Protein AF-A0AAW1X4C1-F1 (afdb_monomer_lite)

Sequence (82 aa):
MCAYNQVNGVPSCADHNLLTKTAREQWGFHGYVTSDCDAVSIIYDVQKYAKKPEDAVVDVLKAGMDVNCGTYLQNYTKRQWS

InterPro domains:
  IPR001764 Glycoside hydrolase, family 3, N-terminal [PF00933] (1-68)
  IPR017853 Glycoside hydrolase superfamily [SSF51445] (1-72)
  IPR036962 Glycoside hydrolase, family 3, N-terminal domain superfamily [G3DSA:3.20.20.300] (1-81)
  IPR044993 Beta-D-xylosidase [PTHR42721] (1-78)

Structure (mmCIF, N/CA/C/O backbone):
data_AF-A0AAW1X4C1-F1
#
_entry.id   AF-A0AAW1X4C1-F1
#
loop_
_atom_site.group_PDB
_atom_site.id
_atom_site.type_symbol
_atom_site.label_atom_id
_atom_site.label_alt_id
_atom_site.label_comp_id
_atom_site.label_asym_id
_atom_site.label_entity_id
_atom_site.label_seq_id
_atom_site.pdbx_PDB_ins_code
_atom_site.Cartn_x
_atom_site.Cartn_y
_atom_site.Cartn_z
_atom_site.occupancy
_atom_site.B_iso_or_equiv
_atom_site.auth_seq_id
_atom_site.auth_comp_id
_atom_site.auth_asym_id
_atom_site.auth_atom_id
_atom_site.pdbx_PDB_model_num
ATOM 1 N N . MET A 1 1 ? -10.856 5.237 -2.117 1.00 98.19 1 MET A N 1
ATOM 2 C CA . MET A 1 1 ? -9.674 5.142 -2.996 1.00 98.19 1 MET A CA 1
ATOM 3 C C . MET A 1 1 ? -8.501 5.783 -2.275 1.00 98.19 1 MET A C 1
ATOM 5 O O . MET A 1 1 ? -8.702 6.862 -1.734 1.00 98.19 1 MET A O 1
ATOM 9 N N . CYS A 1 2 ? -7.343 5.128 -2.193 1.00 98.56 2 CYS A N 1
ATOM 10 C CA . CYS A 1 2 ? -6.136 5.728 -1.612 1.00 98.56 2 CYS A CA 1
ATOM 11 C C . CYS A 1 2 ? -5.391 6.560 -2.667 1.00 98.56 2 CYS A C 1
ATOM 13 O O . CYS A 1 2 ? -5.328 6.161 -3.827 1.00 98.56 2 CYS A O 1
ATOM 15 N N . ALA A 1 3 ? -4.879 7.727 -2.269 1.00 98.62 3 ALA A N 1
ATOM 16 C CA . ALA A 1 3 ? -4.286 8.715 -3.170 1.00 98.62 3 ALA A CA 1
ATOM 17 C C . ALA A 1 3 ? -2.813 8.420 -3.516 1.00 98.62 3 ALA A C 1
ATOM 19 O O . ALA A 1 3 ? -2.155 7.597 -2.879 1.00 98.62 3 ALA A O 1
ATOM 20 N N . TYR A 1 4 ? -2.274 9.152 -4.493 1.00 98.75 4 TYR A N 1
ATOM 21 C CA . TYR A 1 4 ? -0.863 9.072 -4.883 1.00 98.75 4 TYR A CA 1
ATOM 22 C C . TYR A 1 4 ? 0.106 9.587 -3.820 1.00 98.75 4 TYR A C 1
ATOM 24 O O . TYR A 1 4 ? 1.220 9.083 -3.694 1.00 98.75 4 TYR A O 1
ATOM 32 N N . ASN A 1 5 ? -0.266 10.652 -3.110 1.00 98.62 5 ASN A N 1
ATOM 33 C CA . ASN A 1 5 ? 0.672 11.420 -2.302 1.00 98.62 5 ASN A CA 1
ATOM 34 C C . ASN A 1 5 ? 1.111 10.672 -1.040 1.00 98.62 5 ASN A C 1
ATOM 36 O O . ASN A 1 5 ? 0.443 9.759 -0.543 1.00 98.62 5 ASN A O 1
ATOM 40 N N . GLN A 1 6 ? 2.221 11.150 -0.485 1.00 98.56 6 GLN A N 1
ATOM 41 C CA . GLN A 1 6 ? 2.634 10.809 0.865 1.00 98.56 6 GLN A CA 1
ATOM 42 C C . GLN A 1 6 ? 2.044 11.793 1.870 1.00 98.56 6 GLN A C 1
ATOM 44 O O . GLN A 1 6 ? 1.879 12.979 1.571 1.00 98.56 6 GLN A O 1
ATOM 49 N N . VAL A 1 7 ? 1.776 11.304 3.074 1.00 98.44 7 VAL A N 1
ATOM 50 C CA . VAL A 1 7 ? 1.512 12.125 4.254 1.00 98.44 7 VAL A CA 1
ATOM 51 C C . VAL A 1 7 ? 2.552 11.737 5.293 1.00 98.44 7 VAL A C 1
ATOM 53 O O . VAL A 1 7 ? 2.698 10.564 5.619 1.00 98.44 7 VAL A O 1
ATOM 56 N N . ASN A 1 8 ? 3.333 12.710 5.769 1.00 97.88 8 ASN A N 1
ATOM 57 C CA . ASN A 1 8 ? 4.417 12.480 6.734 1.00 97.88 8 ASN A CA 1
ATOM 58 C C . ASN A 1 8 ? 5.408 11.376 6.304 1.00 97.88 8 ASN A C 1
ATOM 60 O O . ASN A 1 8 ? 5.884 10.599 7.127 1.00 97.88 8 ASN A O 1
ATOM 64 N N . GLY A 1 9 ? 5.703 11.301 5.002 1.00 98.12 9 GLY A N 1
ATOM 65 C CA . GLY A 1 9 ? 6.635 10.324 4.430 1.00 98.12 9 GLY A CA 1
ATOM 66 C C . GLY A 1 9 ? 6.052 8.931 4.169 1.00 98.12 9 GLY A C 1
ATOM 67 O O . GLY A 1 9 ? 6.791 8.052 3.733 1.00 98.12 9 GLY A O 1
ATOM 68 N N . VAL A 1 10 ? 4.754 8.707 4.409 1.00 98.75 10 VAL A N 1
ATOM 69 C CA . VAL A 1 10 ? 4.089 7.418 4.156 1.00 98.75 10 VAL A CA 1
ATOM 70 C C . VAL A 1 10 ? 3.151 7.542 2.950 1.00 98.75 10 VAL A C 1
ATOM 72 O O . VAL A 1 10 ? 2.284 8.419 2.960 1.00 98.75 10 VAL A O 1
ATOM 75 N N . PRO A 1 11 ? 3.296 6.712 1.899 1.00 98.88 11 PRO A N 1
ATOM 76 C CA . PRO A 1 11 ? 2.369 6.698 0.773 1.00 98.88 11 PRO A CA 1
ATOM 77 C C . PRO A 1 11 ? 0.962 6.332 1.230 1.00 98.88 11 PRO A C 1
ATOM 79 O O . PRO A 1 11 ? 0.782 5.363 1.963 1.00 98.88 11 PRO A O 1
ATOM 82 N N . SER A 1 12 ? -0.049 7.051 0.745 1.00 98.75 12 SER A N 1
ATOM 83 C CA . SER A 1 12 ? -1.427 6.869 1.222 1.00 98.75 12 SER A CA 1
ATOM 84 C C . SER A 1 12 ? -1.962 5.444 1.001 1.00 98.75 12 SER A C 1
ATOM 86 O O . SER A 1 12 ? -2.740 4.952 1.813 1.00 98.75 12 SER A O 1
ATOM 88 N N . CYS A 1 13 ? -1.538 4.753 -0.066 1.00 98.81 13 CYS A N 1
ATOM 89 C CA . CYS A 1 13 ? -1.904 3.350 -0.308 1.00 98.81 13 CYS A CA 1
ATOM 90 C C . CYS A 1 13 ? -1.138 2.330 0.551 1.00 98.81 13 CYS A C 1
ATOM 92 O O . CYS A 1 13 ? -1.570 1.186 0.638 1.00 98.81 13 CYS A O 1
ATOM 94 N N . ALA A 1 14 ? -0.034 2.733 1.186 1.00 98.75 14 ALA A N 1
ATOM 95 C CA . ALA A 1 14 ? 0.775 1.916 2.093 1.00 98.75 14 ALA A CA 1
ATOM 96 C C . ALA A 1 14 ? 0.615 2.330 3.573 1.00 98.75 14 ALA A C 1
ATOM 98 O O . ALA A 1 14 ? 1.301 1.801 4.448 1.00 98.75 14 ALA A O 1
ATOM 99 N N . ASP A 1 15 ? -0.293 3.260 3.886 1.00 98.81 15 ASP A N 1
ATOM 100 C CA . ASP A 1 15 ? -0.504 3.738 5.252 1.00 98.81 15 ASP A CA 1
ATOM 101 C C . ASP A 1 15 ? -1.515 2.862 6.010 1.00 98.81 15 ASP A C 1
ATOM 103 O O . ASP A 1 15 ? -2.732 3.027 5.910 1.00 98.81 15 ASP A O 1
ATOM 107 N N . HIS A 1 16 ? -1.000 1.935 6.820 1.00 98.75 16 HIS A N 1
ATOM 108 C CA . HIS A 1 16 ? -1.815 1.065 7.672 1.00 98.75 16 HIS A CA 1
ATOM 109 C C . HIS A 1 16 ? -2.593 1.826 8.762 1.00 98.75 16 HIS A C 1
ATOM 111 O O . HIS A 1 16 ? -3.699 1.421 9.135 1.00 98.75 16 HIS A O 1
ATOM 117 N N . ASN A 1 17 ? -2.048 2.931 9.284 1.00 98.62 17 ASN A N 1
ATOM 118 C CA . ASN A 1 17 ? -2.751 3.720 10.295 1.00 98.62 17 ASN A CA 1
ATOM 119 C C . ASN A 1 17 ? -3.961 4.425 9.674 1.00 98.62 17 ASN A C 1
ATOM 121 O O . ASN A 1 17 ? -5.011 4.506 10.311 1.00 98.62 17 ASN A O 1
ATOM 125 N N . LEU A 1 18 ? -3.845 4.886 8.428 1.00 98.69 18 LEU A N 1
ATOM 126 C CA . LEU A 1 18 ? -4.957 5.473 7.690 1.00 98.69 18 LEU A CA 1
ATOM 127 C C . LEU A 1 18 ? -5.975 4.412 7.252 1.00 98.69 18 LEU A C 1
ATOM 129 O O . LEU A 1 18 ? -7.152 4.501 7.599 1.00 98.69 18 LEU A O 1
ATOM 133 N N . LEU A 1 19 ? -5.539 3.417 6.478 1.00 98.81 19 LEU A N 1
ATOM 134 C CA . LEU A 1 19 ? -6.457 2.512 5.787 1.00 98.81 19 LEU A CA 1
ATOM 135 C C . LEU A 1 19 ? -7.088 1.479 6.721 1.00 98.81 19 LEU A C 1
ATOM 137 O O . LEU A 1 19 ? -8.278 1.202 6.595 1.00 98.81 19 LEU A O 1
ATOM 141 N N . THR A 1 20 ? -6.329 0.925 7.668 1.00 98.75 20 THR A N 1
ATOM 142 C CA . THR A 1 20 ? -6.858 -0.081 8.599 1.00 98.75 20 THR A CA 1
ATOM 143 C C . THR A 1 20 ? -7.326 0.565 9.895 1.00 98.75 20 THR A C 1
ATOM 145 O O . THR A 1 20 ? -8.527 0.577 10.164 1.00 98.75 20 THR A O 1
ATOM 148 N N . LYS A 1 21 ? -6.422 1.167 10.677 1.00 98.75 21 LYS A N 1
ATOM 149 C CA . LYS A 1 21 ? -6.790 1.657 12.017 1.00 98.75 21 LYS A CA 1
ATOM 150 C C . LYS A 1 21 ? -7.822 2.778 11.983 1.00 98.75 21 LYS A C 1
ATOM 152 O O . LYS A 1 21 ? -8.743 2.800 12.787 1.00 98.75 21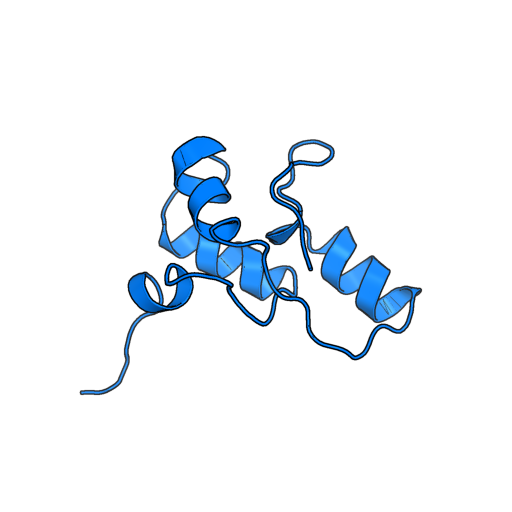 LYS A O 1
ATOM 157 N N . THR A 1 22 ? -7.690 3.723 11.060 1.00 98.69 22 THR A N 1
ATOM 158 C CA . THR A 1 22 ? -8.606 4.867 11.006 1.00 98.69 22 THR A CA 1
ATOM 159 C C . THR A 1 22 ? -9.864 4.511 10.223 1.00 98.69 22 THR A C 1
ATOM 161 O O . THR A 1 22 ? -10.954 4.491 10.786 1.00 98.69 22 THR A O 1
ATOM 164 N N . ALA A 1 23 ? -9.735 4.182 8.935 1.00 98.56 23 ALA A N 1
ATOM 165 C CA . ALA A 1 23 ? -10.910 3.962 8.101 1.00 98.56 23 ALA A CA 1
ATOM 166 C C . ALA A 1 23 ? -11.703 2.713 8.523 1.00 98.56 23 ALA A C 1
ATOM 168 O O . ALA A 1 23 ? -12.906 2.813 8.751 1.00 98.56 23 ALA A O 1
ATOM 169 N N . ARG A 1 24 ? -11.067 1.541 8.654 1.00 98.56 24 ARG A N 1
ATOM 170 C CA . ARG A 1 24 ? -11.799 0.303 8.983 1.00 98.56 24 ARG A CA 1
ATOM 17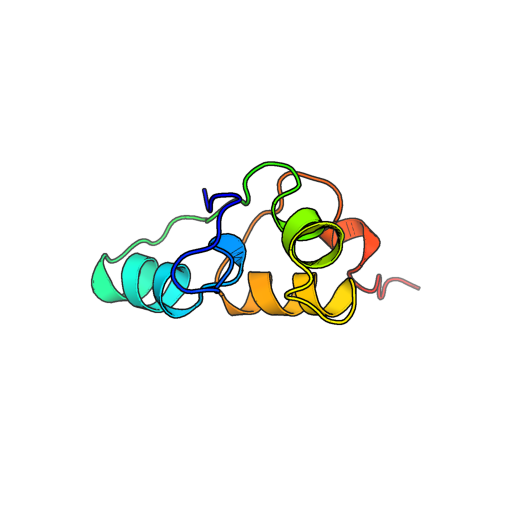1 C C . ARG A 1 24 ? -12.192 0.225 10.451 1.00 98.56 24 ARG A C 1
ATOM 173 O O . ARG A 1 24 ? -13.356 -0.029 10.738 1.00 98.56 24 ARG A O 1
ATOM 180 N N . GLU A 1 25 ? -11.248 0.427 11.367 1.00 98.69 25 GLU A N 1
ATOM 181 C CA . GLU A 1 25 ? -11.502 0.209 12.798 1.00 98.69 25 GLU A CA 1
ATOM 182 C C . GLU A 1 25 ? -12.228 1.399 13.441 1.00 98.69 25 GLU A C 1
ATOM 184 O O . GLU A 1 25 ? -13.290 1.211 14.029 1.00 98.69 25 GLU A O 1
ATOM 189 N N . GLN A 1 26 ? -11.708 2.627 13.317 1.00 98.75 26 GLN A N 1
ATOM 190 C CA . GLN A 1 26 ? -12.305 3.794 13.987 1.00 98.75 26 GLN A CA 1
ATOM 191 C C . GLN A 1 26 ? -13.577 4.303 13.304 1.00 98.75 26 GLN A C 1
ATOM 193 O O . GLN A 1 26 ? -14.540 4.643 13.988 1.00 98.75 26 GL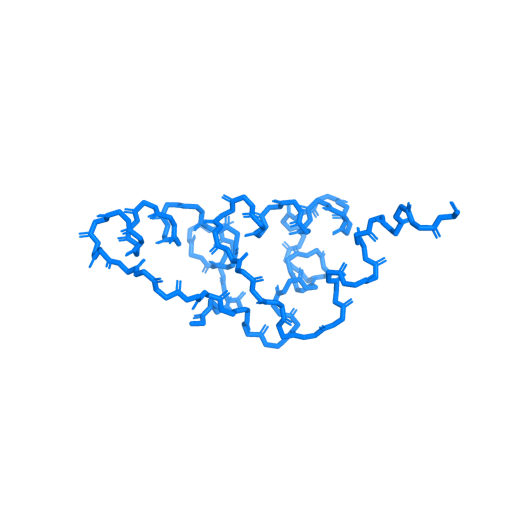N A O 1
ATOM 198 N N . TRP A 1 27 ? -13.593 4.393 11.972 1.00 98.69 27 TRP A N 1
ATOM 199 C CA . TRP A 1 27 ? -14.765 4.882 11.235 1.00 98.69 27 TRP A CA 1
ATOM 200 C C . TRP A 1 27 ? -15.768 3.776 10.890 1.00 98.69 27 TRP A C 1
ATOM 202 O O . TRP A 1 27 ? -16.866 4.083 10.431 1.00 98.69 27 TRP A O 1
ATOM 212 N N . GLY A 1 28 ? -15.415 2.502 11.095 1.00 98.56 28 GLY A N 1
ATOM 213 C CA . GLY A 1 28 ? -16.288 1.370 10.774 1.00 98.56 28 GLY A CA 1
ATOM 214 C C . GLY A 1 28 ? -16.473 1.147 9.270 1.00 98.56 28 GLY A C 1
ATOM 215 O O . GLY A 1 28 ? -17.543 0.730 8.826 1.00 98.56 28 GLY A O 1
ATOM 216 N N . PHE A 1 29 ? -15.471 1.463 8.444 1.00 98.50 29 PHE A N 1
ATOM 217 C CA . PHE A 1 29 ? -15.560 1.254 7.000 1.00 98.50 29 PHE A CA 1
ATOM 218 C C . PHE A 1 29 ? -15.414 -0.231 6.632 1.00 98.50 29 PHE A C 1
ATOM 220 O O . PHE A 1 29 ? -14.342 -0.823 6.764 1.00 98.50 29 PHE A O 1
ATOM 227 N N . HIS A 1 30 ? -16.483 -0.821 6.093 1.00 97.50 30 HIS A N 1
ATOM 228 C CA . HIS A 1 30 ? -16.533 -2.235 5.687 1.00 97.50 30 HIS A CA 1
ATOM 229 C C . HIS A 1 30 ? -16.457 -2.463 4.169 1.00 97.50 30 HIS A C 1
ATOM 231 O O . HIS A 1 30 ? -16.581 -3.595 3.707 1.00 97.50 30 HIS A O 1
ATOM 237 N N . GLY A 1 31 ? -16.288 -1.399 3.382 1.00 98.31 31 GLY A N 1
ATOM 238 C CA . GLY A 1 31 ? -16.119 -1.505 1.935 1.00 98.31 31 GLY A CA 1
ATOM 239 C C . GLY A 1 31 ? -14.703 -1.919 1.530 1.00 98.31 31 GLY A C 1
ATOM 240 O O . GLY A 1 31 ? -13.863 -2.279 2.361 1.00 98.31 31 GLY A O 1
ATOM 241 N N . TYR A 1 32 ? -14.433 -1.811 0.228 1.00 98.38 32 TYR A N 1
ATOM 242 C CA . TYR A 1 32 ? -13.102 -2.027 -0.327 1.00 98.38 32 TYR A CA 1
ATOM 243 C C . TYR A 1 32 ? -12.376 -0.703 -0.601 1.00 98.38 32 TYR A C 1
ATOM 245 O O . TYR A 1 32 ? -12.985 0.320 -0.930 1.00 98.38 32 TYR A O 1
ATOM 253 N N . VAL A 1 33 ? -11.052 -0.724 -0.498 1.00 98.75 33 VAL A N 1
ATOM 254 C CA . VAL A 1 33 ? -10.155 0.370 -0.861 1.00 98.75 33 VAL A CA 1
ATOM 255 C C . VAL A 1 33 ? -9.470 0.013 -2.175 1.00 98.75 33 VAL A C 1
ATOM 257 O O . VAL A 1 33 ? -8.654 -0.901 -2.238 1.00 98.75 33 VAL A O 1
ATOM 260 N N . THR A 1 34 ? -9.779 0.762 -3.232 1.00 98.75 34 THR A N 1
ATOM 261 C CA . THR A 1 34 ? -8.985 0.737 -4.468 1.00 98.75 34 THR A CA 1
ATOM 262 C C . THR A 1 34 ? -7.811 1.711 -4.392 1.00 98.75 34 THR A C 1
ATOM 264 O O . THR A 1 34 ? -7.938 2.774 -3.775 1.00 98.75 34 THR A O 1
ATOM 267 N N . SER A 1 35 ? -6.698 1.393 -5.049 1.00 98.81 35 SER A N 1
ATOM 268 C CA . SER A 1 35 ? -5.674 2.381 -5.385 1.00 98.81 35 SER A CA 1
ATOM 269 C C . SER A 1 35 ? -6.206 3.382 -6.401 1.00 98.81 35 SER A C 1
ATOM 271 O O . SER A 1 35 ? -7.038 3.021 -7.238 1.00 98.81 35 SER A O 1
ATOM 273 N N . ASP A 1 36 ? -5.700 4.614 -6.356 1.00 98.81 36 ASP A N 1
ATOM 274 C CA . ASP A 1 36 ? -5.655 5.438 -7.562 1.00 98.81 36 ASP A CA 1
ATOM 275 C C . ASP A 1 36 ? -4.798 4.726 -8.629 1.00 98.81 36 ASP A C 1
ATOM 277 O O . ASP A 1 36 ? -4.009 3.818 -8.315 1.00 98.81 36 ASP A O 1
ATOM 281 N N . CYS A 1 37 ? -5.004 5.061 -9.895 1.00 98.56 37 CYS A N 1
ATOM 282 C CA . CYS A 1 37 ? -4.447 4.293 -11.003 1.00 98.56 37 CYS A CA 1
ATOM 283 C C . CYS A 1 37 ? -2.929 4.451 -11.079 1.00 98.56 37 CYS A C 1
ATOM 285 O O . CYS A 1 37 ? -2.422 5.549 -11.232 1.00 98.56 37 CYS A O 1
ATOM 287 N N . ASP A 1 38 ? -2.208 3.339 -10.927 1.00 98.06 38 ASP A N 1
ATOM 288 C CA . ASP A 1 38 ? -0.743 3.287 -10.806 1.00 98.06 38 ASP A CA 1
ATOM 289 C C . ASP A 1 38 ? -0.166 3.829 -9.483 1.00 98.06 38 ASP A C 1
ATOM 291 O O . ASP A 1 38 ? 1.051 3.880 -9.307 1.00 98.06 38 ASP A O 1
ATOM 295 N N . ALA A 1 39 ? -0.991 4.130 -8.472 1.00 98.75 39 ALA A N 1
ATOM 296 C CA . ALA A 1 39 ? -0.470 4.574 -7.172 1.00 98.75 39 ALA A CA 1
ATOM 297 C C . ALA A 1 39 ? 0.476 3.548 -6.519 1.00 98.75 39 ALA A C 1
ATOM 299 O O . ALA A 1 39 ? 1.405 3.933 -5.814 1.00 98.75 39 ALA A O 1
ATOM 300 N N . VAL A 1 40 ? 0.290 2.251 -6.791 1.00 98.69 40 VAL A N 1
ATOM 301 C CA 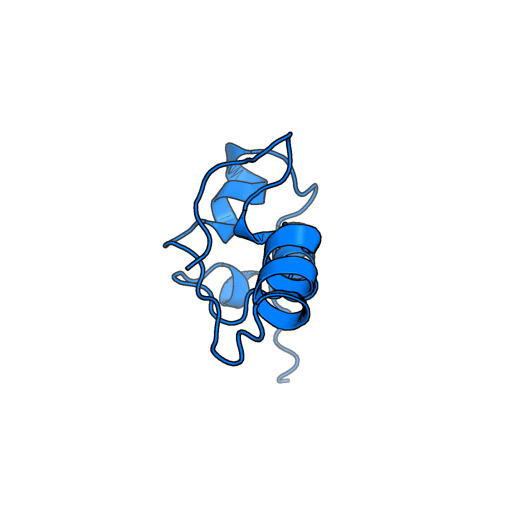. VAL A 1 40 ? 1.188 1.195 -6.297 1.00 98.69 40 VAL A CA 1
ATOM 302 C C . VAL A 1 40 ? 2.554 1.232 -6.992 1.00 98.69 40 VAL A C 1
ATOM 304 O O . VAL A 1 40 ? 3.567 1.048 -6.323 1.00 98.69 40 VAL A O 1
ATOM 307 N N . SER A 1 41 ? 2.618 1.515 -8.300 1.00 98.31 41 SER A N 1
ATOM 308 C CA . SER A 1 41 ? 3.905 1.609 -9.006 1.00 98.31 41 SER A CA 1
ATOM 309 C C . SER A 1 41 ? 4.698 2.824 -8.539 1.00 98.31 41 SER A C 1
ATOM 311 O O . SER A 1 41 ? 5.891 2.726 -8.257 1.00 98.31 41 SER A O 1
ATOM 313 N N . ILE A 1 42 ? 4.006 3.946 -8.324 1.00 98.56 42 ILE A N 1
ATOM 314 C CA . ILE A 1 42 ? 4.581 5.210 -7.858 1.00 98.56 42 ILE A CA 1
ATOM 315 C C . ILE A 1 42 ? 5.337 5.053 -6.530 1.00 98.56 42 ILE A C 1
ATOM 317 O O . ILE A 1 42 ? 6.372 5.704 -6.359 1.00 98.56 42 ILE A O 1
ATOM 321 N N . ILE A 1 43 ? 4.888 4.173 -5.624 1.00 98.75 43 ILE A N 1
ATOM 322 C CA . ILE A 1 43 ? 5.556 3.876 -4.339 1.00 98.75 43 ILE A CA 1
ATOM 323 C C . ILE A 1 43 ? 7.018 3.443 -4.546 1.00 98.75 43 ILE A C 1
ATOM 325 O O . ILE A 1 43 ? 7.900 3.864 -3.789 1.00 98.75 43 ILE A O 1
ATOM 329 N N . TYR A 1 44 ? 7.290 2.636 -5.574 1.00 98.50 44 TYR A N 1
ATOM 330 C CA . TYR A 1 44 ? 8.633 2.156 -5.911 1.00 98.50 44 TYR A CA 1
ATOM 331 C C . TYR A 1 44 ? 9.316 3.025 -6.977 1.00 98.50 44 TYR A C 1
ATOM 333 O O . TYR A 1 44 ? 10.458 3.454 -6.799 1.00 98.50 44 TYR A O 1
ATOM 341 N N . ASP A 1 45 ? 8.629 3.317 -8.081 1.00 98.19 45 ASP A N 1
ATOM 342 C CA . ASP A 1 45 ? 9.233 3.919 -9.271 1.00 98.19 45 ASP A CA 1
ATOM 343 C C . ASP A 1 45 ? 9.602 5.387 -9.062 1.00 98.19 45 ASP A C 1
ATOM 345 O O . ASP A 1 45 ? 10.654 5.829 -9.529 1.00 98.19 45 ASP A O 1
ATOM 349 N N . VAL A 1 46 ? 8.793 6.130 -8.306 1.00 98.12 46 VAL A N 1
ATOM 350 C CA . VAL A 1 46 ? 8.964 7.579 -8.128 1.00 98.12 46 VAL A CA 1
ATOM 351 C C . VAL A 1 46 ? 9.360 7.907 -6.696 1.00 98.12 46 VAL A C 1
ATOM 353 O O . VAL A 1 46 ? 10.364 8.572 -6.460 1.00 98.12 46 VAL A O 1
ATOM 356 N N . GLN A 1 47 ? 8.591 7.412 -5.732 1.00 98.19 47 GLN A N 1
ATOM 357 C CA . GLN A 1 47 ? 8.7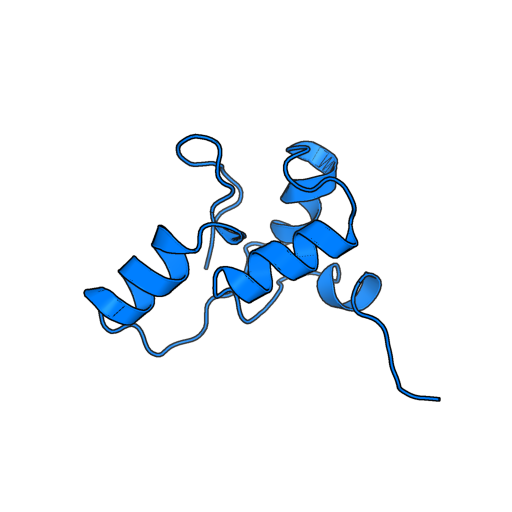14 7.784 -4.327 1.00 98.19 47 GLN A CA 1
ATOM 358 C C . GLN A 1 47 ? 9.876 7.107 -3.603 1.00 98.19 47 GLN A C 1
ATOM 360 O O . GLN A 1 47 ? 10.269 7.567 -2.533 1.00 98.19 47 GLN A O 1
ATOM 365 N N . LYS A 1 48 ? 10.414 6.021 -4.173 1.00 98.12 48 LYS A N 1
ATOM 366 C CA . LYS A 1 48 ? 11.513 5.224 -3.603 1.00 98.12 48 LYS A CA 1
ATOM 367 C C . LYS A 1 48 ? 11.249 4.784 -2.154 1.00 98.12 48 LYS A C 1
ATOM 369 O O . LYS A 1 48 ? 12.186 4.626 -1.376 1.00 98.12 48 LYS A O 1
ATOM 374 N N . TYR A 1 49 ? 9.975 4.602 -1.800 1.00 98.56 49 TYR A N 1
ATOM 375 C CA . TYR A 1 49 ? 9.555 4.170 -0.468 1.00 98.56 49 TYR A CA 1
ATOM 376 C C . TYR A 1 49 ? 9.803 2.669 -0.294 1.00 98.56 49 TYR A C 1
ATOM 378 O O . TYR A 1 49 ? 10.468 2.240 0.648 1.00 98.56 49 TYR A O 1
ATOM 386 N N . ALA A 1 50 ? 9.332 1.877 -1.258 1.00 98.19 50 ALA A N 1
ATOM 387 C CA . ALA A 1 50 ? 9.637 0.457 -1.342 1.00 98.19 50 ALA A CA 1
ATOM 388 C C . ALA A 1 50 ? 11.047 0.241 -1.916 1.00 98.19 50 ALA A C 1
ATOM 390 O O . ALA A 1 50 ? 11.480 0.957 -2.822 1.00 98.19 50 ALA A O 1
ATOM 391 N N . LYS A 1 51 ? 11.768 -0.772 -1.416 1.00 97.19 51 LYS A N 1
ATOM 392 C CA . LYS A 1 51 ? 13.128 -1.101 -1.888 1.00 97.19 51 LYS A CA 1
ATOM 393 C C . LYS A 1 51 ? 13.119 -1.981 -3.134 1.00 97.19 51 LYS A C 1
ATOM 395 O O . LYS A 1 51 ? 14.057 -1.922 -3.929 1.00 97.19 51 LYS A O 1
ATOM 400 N N . LYS A 1 52 ? 12.078 -2.795 -3.295 1.00 97.62 52 LYS A N 1
ATOM 401 C CA . LYS A 1 52 ? 11.831 -3.651 -4.457 1.00 97.62 52 LYS A CA 1
ATOM 402 C C . LYS A 1 52 ? 10.392 -3.473 -4.949 1.00 97.62 52 LYS A C 1
ATOM 404 O O . LYS A 1 52 ? 9.533 -3.119 -4.139 1.00 97.62 52 LYS A O 1
ATOM 409 N N . PRO A 1 53 ? 10.100 -3.771 -6.225 1.00 96.88 53 PRO A N 1
ATOM 410 C CA . PRO A 1 53 ? 8.730 -3.755 -6.734 1.00 96.88 53 PRO A CA 1
ATOM 411 C C . PRO A 1 53 ? 7.766 -4.622 -5.912 1.00 96.88 53 PRO A C 1
ATOM 413 O O . PRO A 1 53 ? 6.650 -4.213 -5.601 1.00 96.88 53 PRO A O 1
ATOM 416 N N . GLU A 1 54 ? 8.213 -5.805 -5.485 1.00 97.06 54 GLU A N 1
ATOM 417 C CA . GLU A 1 54 ? 7.409 -6.723 -4.676 1.00 97.06 54 GLU A CA 1
ATOM 418 C C . GLU A 1 54 ? 7.145 -6.180 -3.266 1.00 97.06 54 GLU A C 1
ATOM 420 O O . GLU A 1 54 ? 6.101 -6.477 -2.686 1.00 97.06 54 GLU A O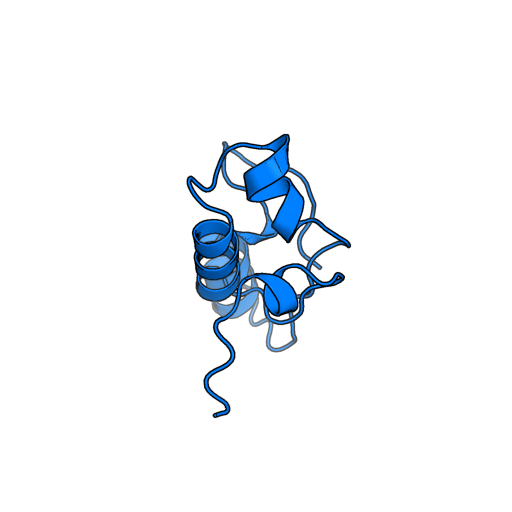 1
ATOM 425 N N . ASP A 1 55 ? 8.046 -5.356 -2.720 1.00 98.19 55 ASP A N 1
ATOM 426 C CA . ASP A 1 55 ? 7.843 -4.733 -1.408 1.00 98.19 55 ASP A CA 1
ATOM 427 C C . ASP A 1 55 ? 6.665 -3.748 -1.466 1.00 98.19 55 ASP A C 1
ATOM 429 O O . ASP A 1 55 ? 5.835 -3.748 -0.563 1.00 98.19 55 ASP A O 1
ATOM 433 N N . ALA A 1 56 ? 6.505 -2.997 -2.567 1.00 98.44 56 ALA A N 1
ATOM 434 C CA . ALA A 1 56 ? 5.351 -2.112 -2.748 1.00 98.44 56 ALA A CA 1
ATOM 435 C C . ALA A 1 56 ? 4.028 -2.893 -2.750 1.00 98.44 56 ALA A C 1
ATOM 437 O O . ALA A 1 56 ? 3.049 -2.442 -2.161 1.00 98.44 56 ALA A O 1
ATOM 438 N N . VAL A 1 57 ? 4.000 -4.088 -3.355 1.00 98.12 57 VAL A N 1
ATOM 439 C CA . VAL A 1 57 ? 2.835 -4.989 -3.300 1.00 98.12 57 VAL A CA 1
ATOM 440 C C . VAL A 1 57 ? 2.550 -5.437 -1.866 1.00 98.12 57 VAL A C 1
ATOM 442 O O . VAL A 1 57 ? 1.400 -5.415 -1.428 1.00 98.12 57 VAL A O 1
ATOM 445 N N . VAL A 1 58 ? 3.585 -5.843 -1.126 1.00 98.12 58 VAL A N 1
ATOM 446 C CA . VAL A 1 58 ? 3.446 -6.286 0.268 1.00 98.12 58 VAL A CA 1
ATOM 447 C C . VAL A 1 58 ? 2.926 -5.156 1.156 1.00 98.12 58 VAL A C 1
ATOM 449 O O . VAL A 1 58 ? 2.029 -5.391 1.968 1.00 98.12 58 VAL A O 1
ATOM 452 N N . ASP A 1 59 ? 3.460 -3.948 0.995 1.00 98.69 59 ASP A N 1
ATOM 453 C CA . ASP A 1 59 ? 3.124 -2.792 1.822 1.00 98.69 59 ASP A CA 1
ATOM 454 C C . ASP A 1 59 ? 1.660 -2.375 1.646 1.00 98.69 59 ASP A C 1
ATOM 456 O O . ASP A 1 59 ? 0.944 -2.229 2.638 1.00 98.69 59 ASP A O 1
ATOM 460 N N . VAL A 1 60 ? 1.170 -2.258 0.405 1.00 98.75 60 VAL A N 1
ATOM 461 C CA . VAL A 1 60 ? -0.218 -1.823 0.159 1.00 98.75 60 VAL A CA 1
ATOM 462 C C . VAL A 1 60 ? -1.253 -2.850 0.624 1.00 98.75 60 VAL A C 1
ATOM 464 O O . VAL A 1 60 ? -2.276 -2.486 1.209 1.00 98.75 60 VAL A O 1
ATOM 467 N N . LEU A 1 61 ? -0.969 -4.145 0.441 1.00 98.38 61 LEU A N 1
ATOM 468 C CA . LEU A 1 61 ? -1.853 -5.218 0.903 1.00 98.38 61 LEU A CA 1
ATOM 469 C C . LEU A 1 61 ? -1.909 -5.270 2.436 1.00 98.38 61 LEU A C 1
ATOM 471 O O . LEU A 1 61 ? -2.988 -5.405 3.009 1.00 98.38 61 LEU A O 1
ATOM 475 N N . LYS A 1 62 ? -0.767 -5.108 3.120 1.00 98.56 62 LYS A N 1
ATOM 476 C CA . LYS A 1 62 ? -0.719 -5.036 4.593 1.00 98.56 62 LYS A CA 1
ATOM 477 C C . LYS A 1 62 ? -1.350 -3.760 5.150 1.00 98.56 62 LYS A C 1
ATOM 479 O O . LYS A 1 62 ? -1.868 -3.770 6.268 1.00 98.56 62 LYS A O 1
ATOM 484 N N . ALA A 1 63 ? -1.305 -2.661 4.401 1.00 98.81 63 ALA A N 1
ATOM 485 C CA . ALA A 1 63 ? -1.938 -1.413 4.802 1.00 98.81 63 ALA A CA 1
ATOM 486 C C . ALA A 1 63 ? -3.468 -1.509 4.797 1.00 98.81 63 ALA A C 1
ATOM 488 O O . ALA A 1 63 ? -4.113 -0.894 5.645 1.00 98.81 63 ALA A O 1
ATOM 489 N N . GLY A 1 64 ? -4.036 -2.320 3.901 1.00 98.62 64 GLY A N 1
ATOM 490 C CA . GLY A 1 64 ? -5.478 -2.543 3.782 1.00 98.62 64 GLY A CA 1
ATOM 491 C C . GLY A 1 64 ? -6.074 -2.074 2.455 1.00 98.62 64 GLY A C 1
ATOM 492 O O . GLY A 1 64 ? -7.284 -1.842 2.396 1.00 98.62 64 GLY A O 1
ATOM 493 N N . MET A 1 65 ? -5.248 -1.906 1.416 1.00 98.69 65 MET A N 1
ATOM 494 C CA . MET A 1 65 ? -5.696 -1.736 0.034 1.00 98.69 65 MET A CA 1
ATOM 495 C C . MET A 1 65 ? -6.128 -3.092 -0.544 1.00 98.69 65 MET A C 1
ATOM 497 O O . MET A 1 65 ? -5.373 -4.058 -0.480 1.00 98.69 65 MET A O 1
ATOM 501 N N . ASP A 1 66 ? -7.312 -3.151 -1.152 1.00 98.50 66 ASP A N 1
ATOM 502 C CA . ASP A 1 66 ? -7.903 -4.399 -1.657 1.00 98.50 66 ASP A CA 1
ATOM 503 C C . ASP A 1 66 ? -7.765 -4.552 -3.174 1.00 98.50 66 ASP A C 1
ATOM 505 O O . ASP A 1 66 ? -7.529 -5.644 -3.685 1.00 98.50 66 ASP A O 1
ATOM 509 N N . VAL A 1 67 ? -7.943 -3.453 -3.910 1.00 98.25 67 VAL A N 1
ATOM 510 C CA . VAL A 1 67 ? -8.003 -3.462 -5.375 1.00 98.25 67 VAL A CA 1
ATOM 511 C C . VAL A 1 67 ? -6.933 -2.533 -5.921 1.00 98.25 67 VAL A C 1
ATOM 513 O O . VAL A 1 67 ? -6.828 -1.380 -5.515 1.00 98.25 67 VAL A O 1
ATOM 516 N N . ASN A 1 68 ? -6.132 -3.017 -6.864 1.00 98.38 68 ASN A N 1
ATOM 517 C CA . ASN A 1 68 ? -5.208 -2.165 -7.599 1.00 98.38 68 ASN A CA 1
ATOM 518 C C . ASN A 1 68 ? -5.882 -1.674 -8.884 1.00 98.38 68 ASN A C 1
ATOM 520 O O . ASN A 1 68 ? -6.231 -2.487 -9.736 1.00 98.38 68 ASN A O 1
ATOM 524 N N . CYS A 1 69 ? -6.031 -0.354 -9.041 1.00 98.50 69 CYS A N 1
ATOM 525 C CA . CYS A 1 69 ? -6.224 0.217 -10.370 1.00 98.50 69 CYS A CA 1
ATOM 526 C C . CYS A 1 69 ? -4.870 0.197 -11.092 1.00 98.50 69 CYS A C 1
ATOM 528 O O . CYS A 1 69 ? -3.959 0.947 -10.738 1.00 98.50 69 CYS A O 1
ATOM 530 N N . GLY A 1 70 ? -4.723 -0.707 -12.057 1.00 96.44 70 GLY A N 1
ATOM 531 C CA . GLY A 1 70 ? -3.486 -0.931 -12.802 1.00 96.44 70 GLY A CA 1
ATOM 532 C C . GLY A 1 70 ? -3.101 -2.409 -12.829 1.00 96.44 70 GLY A C 1
ATOM 533 O O . GLY A 1 70 ? -3.868 -3.280 -12.422 1.00 96.44 70 GLY A O 1
ATOM 534 N N . THR A 1 71 ? -1.901 -2.701 -13.325 1.00 96.38 71 THR A N 1
ATOM 535 C CA . THR A 1 71 ? -1.400 -4.079 -13.483 1.00 96.38 71 THR A CA 1
ATOM 536 C C . THR A 1 71 ? -0.276 -4.420 -12.507 1.00 96.38 71 THR A C 1
ATOM 538 O O . THR A 1 71 ? 0.351 -5.471 -12.629 1.00 96.38 71 THR A O 1
ATOM 541 N N . TYR A 1 72 ? 0.030 -3.542 -11.548 1.00 97.00 72 TYR A N 1
ATOM 542 C CA . TYR A 1 72 ? 1.235 -3.670 -10.727 1.00 97.00 72 TYR A CA 1
ATOM 543 C C . TYR A 1 72 ? 1.189 -4.915 -9.840 1.00 97.00 72 TYR A C 1
ATOM 545 O O . TYR A 1 72 ? 2.118 -5.720 -9.845 1.00 97.00 72 TYR A O 1
ATOM 553 N N . LEU A 1 73 ? 0.061 -5.142 -9.158 1.00 96.88 73 LEU A N 1
ATOM 554 C CA . LEU A 1 73 ? -0.137 -6.369 -8.384 1.00 96.88 73 LEU A CA 1
ATOM 555 C C . LEU A 1 73 ? -0.057 -7.611 -9.280 1.00 96.88 73 LEU A C 1
ATOM 557 O O . LEU A 1 73 ? 0.592 -8.581 -8.908 1.00 96.88 73 LEU A O 1
ATOM 561 N N . GLN A 1 74 ? -0.651 -7.588 -10.475 1.00 94.56 74 GLN A N 1
ATOM 562 C CA . GLN A 1 74 ? -0.593 -8.718 -11.410 1.00 94.56 74 GLN A CA 1
ATOM 563 C C . GLN A 1 74 ? 0.844 -9.053 -11.842 1.00 94.56 74 GLN A C 1
ATOM 565 O O . GLN A 1 74 ? 1.178 -10.227 -11.983 1.00 94.56 74 GLN A O 1
ATOM 570 N N . ASN A 1 75 ? 1.682 -8.037 -12.049 1.00 95.19 75 ASN A N 1
ATOM 571 C CA . ASN A 1 75 ? 3.051 -8.209 -12.531 1.00 95.19 75 ASN A CA 1
ATOM 572 C C . ASN A 1 75 ? 4.017 -8.677 -11.433 1.00 95.19 75 ASN A C 1
ATOM 574 O O . ASN A 1 75 ? 4.975 -9.385 -11.735 1.00 95.19 75 ASN A O 1
ATOM 578 N N . TYR A 1 76 ? 3.762 -8.301 -10.175 1.00 95.19 76 TYR A N 1
ATOM 579 C CA . TYR A 1 76 ? 4.691 -8.518 -9.057 1.00 95.19 76 TYR A CA 1
ATOM 580 C C . TYR A 1 76 ? 4.159 -9.449 -7.953 1.00 95.19 76 TYR A C 1
ATOM 582 O O . TYR A 1 76 ? 4.858 -9.715 -6.976 1.00 95.19 76 TYR A O 1
ATOM 590 N N . THR A 1 77 ? 2.957 -10.015 -8.103 1.00 91.06 77 THR A N 1
ATOM 591 C CA . THR A 1 77 ? 2.522 -11.175 -7.306 1.00 91.06 77 THR A CA 1
ATOM 592 C C . THR A 1 77 ? 2.976 -12.473 -7.975 1.00 91.06 77 THR A C 1
ATOM 594 O O . THR A 1 77 ? 2.820 -12.671 -9.180 1.00 91.06 77 THR A O 1
ATOM 597 N N . LYS A 1 78 ? 3.546 -13.405 -7.198 1.00 76.81 78 LYS A N 1
ATOM 598 C CA . LYS A 1 78 ? 3.919 -14.723 -7.732 1.00 76.81 78 LYS A CA 1
ATOM 599 C C . LYS A 1 78 ? 2.662 -15.481 -8.169 1.00 76.81 78 LYS A C 1
ATOM 601 O O . LYS A 1 78 ? 1.849 -15.861 -7.328 1.00 76.81 78 LYS A O 1
ATOM 606 N N . ARG A 1 79 ? 2.543 -15.793 -9.462 1.00 60.09 79 ARG A N 1
ATOM 607 C CA . ARG A 1 79 ? 1.617 -16.830 -9.947 1.00 60.09 79 ARG A CA 1
ATOM 608 C C . ARG A 1 79 ? 2.106 -18.193 -9.453 1.00 60.09 79 ARG A C 1
ATOM 610 O O . ARG A 1 79 ? 3.132 -18.672 -9.917 1.00 60.09 79 ARG A O 1
ATOM 617 N N . GLN A 1 80 ? 1.377 -18.818 -8.530 1.00 50.03 80 GLN A N 1
ATOM 618 C CA . GLN A 1 80 ? 1.628 -20.201 -8.088 1.00 50.03 80 GLN A CA 1
ATOM 619 C C . GLN A 1 80 ? 0.833 -21.254 -8.881 1.00 50.03 80 GLN A C 1
ATOM 621 O O . GLN A 1 80 ? 0.578 -22.340 -8.378 1.00 50.03 80 GLN A O 1
ATOM 626 N N . TRP A 1 81 ? 0.427 -20.957 -10.116 1.00 53.44 81 TRP A N 1
ATOM 627 C CA . TRP A 1 81 ? -0.278 -21.928 -10.955 1.00 53.44 81 TRP A CA 1
ATOM 628 C C . TRP A 1 81 ? 0.689 -22.509 -11.987 1.00 53.44 81 TRP A C 1
ATOM 630 O O . TRP A 1 81 ? 0.872 -21.935 -13.062 1.00 53.44 81 TRP A O 1
ATOM 640 N N . SER A 1 82 ? 1.324 -23.618 -11.603 1.00 43.34 82 SER A N 1
ATOM 641 C CA . SER A 1 82 ? 1.980 -24.595 -12.480 1.00 43.34 82 SER A CA 1
ATOM 642 C C . SER A 1 82 ? 1.305 -25.942 -12.293 1.00 43.34 82 SER A C 1
ATOM 644 O O . SER A 1 82 ? 1.233 -26.353 -11.111 1.00 43.34 82 SER A O 1
#

Organism: Rubus argutus (NCBI:txid59490)

pLDDT: mean 95.6, std 10.36, range [43.34, 98.88]

Radius of gyration: 12.35 Å; chains: 1; bounding box: 30×37×28 Å

Secondary structure (DSSP, 8-state):
-B-SSEETTEEGGG-HIIIIIIIIIIS---S--BBPTTHHHHHHHTS--SSSHHHHHHHHHHHT--B-SSSHHHHHS-----

Foldseek 3Di:
DFELDDDPLHGRLLALCVQPVPQCPVVVNPDAAEYDACSLVCCVVPSVVAVDLLSSVVRNVNSRHDHYNYCSCVVNPDDPDD